Protein AF-A0A430S7Q7-F1 (afdb_monomer)

pLDDT: mean 93.88, std 9.41, range [39.94, 98.5]

Secondary structure (DSSP, 8-state):
--------HHHHT-TT--HHHHHHHHHGGGGTT-EEEEEEPPBHHHHHH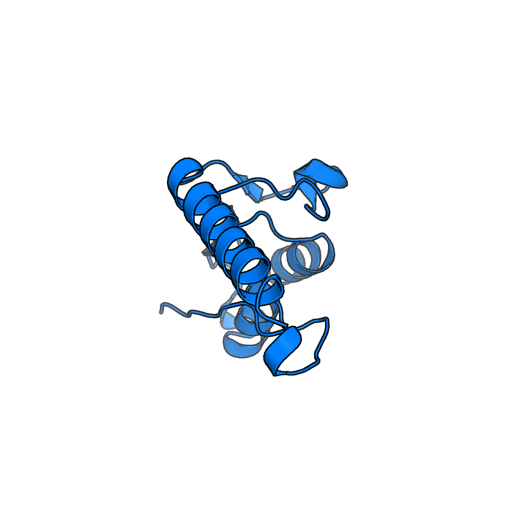HHHTT-EEEEEE--TTTBTTTTTS--TTEE--TTHHHHHHHHHHHHHHHHHHGGG-

Structure (mmCIF, N/CA/C/O backbone):
data_AF-A0A430S7Q7-F1
#
_entry.id   AF-A0A430S7Q7-F1
#
loop_
_atom_site.group_PDB
_atom_site.id
_atom_site.type_symbol
_atom_site.label_atom_id
_atom_site.label_alt_id
_atom_site.label_comp_id
_atom_site.label_asym_id
_atom_site.label_entity_id
_atom_site.label_seq_id
_atom_site.pdbx_PDB_ins_code
_atom_site.Cartn_x
_atom_site.Cartn_y
_atom_site.Cartn_z
_atom_site.occupancy
_atom_site.B_iso_or_equiv
_atom_site.auth_seq_id
_atom_site.auth_comp_id
_atom_site.auth_asym_id
_atom_site.auth_atom_id
_atom_site.pdbx_PDB_model_num
ATOM 1 N N . ARG A 1 1 ? -19.164 -4.491 -0.290 1.00 82.56 1 ARG A N 1
ATOM 2 C CA . ARG A 1 1 ? -18.507 -5.412 -1.255 1.00 82.56 1 ARG A CA 1
ATOM 3 C C . ARG A 1 1 ? -17.022 -5.464 -0.917 1.00 82.56 1 ARG A C 1
ATOM 5 O O . ARG A 1 1 ? -16.526 -4.477 -0.392 1.00 82.56 1 ARG A O 1
ATOM 12 N N . VAL A 1 2 ? -16.345 -6.583 -1.168 1.00 91.50 2 VAL A N 1
ATOM 13 C CA . VAL A 1 2 ? -14.904 -6.740 -0.910 1.00 91.50 2 VAL A CA 1
ATOM 14 C C . VAL A 1 2 ? -14.190 -6.904 -2.248 1.00 91.50 2 VAL A C 1
ATOM 16 O O . VAL A 1 2 ? -14.664 -7.669 -3.084 1.00 91.50 2 VAL A O 1
ATOM 19 N N . TYR A 1 3 ? -13.080 -6.193 -2.426 1.00 95.94 3 TYR A N 1
ATOM 20 C CA . TYR A 1 3 ? -12.217 -6.240 -3.610 1.00 95.94 3 TYR A CA 1
ATOM 21 C C . TYR A 1 3 ? -10.805 -6.650 -3.196 1.00 95.94 3 TYR A C 1
ATOM 23 O O . TYR A 1 3 ? -10.438 -6.500 -2.025 1.00 95.94 3 TYR A O 1
ATOM 31 N N . ARG A 1 4 ? -10.028 -7.215 -4.124 1.00 96.88 4 ARG A N 1
ATOM 32 C CA . ARG A 1 4 ? -8.685 -7.734 -3.842 1.00 96.88 4 ARG A CA 1
ATOM 33 C C . ARG A 1 4 ? -7.778 -7.512 -5.043 1.00 96.88 4 ARG A C 1
ATOM 35 O O . ARG A 1 4 ? -8.124 -7.898 -6.149 1.00 96.88 4 ARG A O 1
ATOM 42 N N . ALA A 1 5 ? -6.585 -6.997 -4.784 1.00 97.38 5 ALA A N 1
ATOM 43 C CA . ALA A 1 5 ? -5.524 -6.852 -5.770 1.00 97.38 5 ALA A CA 1
ATOM 44 C C . ALA A 1 5 ? -4.171 -7.195 -5.131 1.00 97.38 5 ALA A C 1
ATOM 46 O O . ALA A 1 5 ? -4.038 -7.234 -3.907 1.00 97.38 5 ALA A O 1
ATOM 47 N N . HIS A 1 6 ? -3.169 -7.462 -5.963 1.00 97.25 6 HIS A N 1
ATOM 48 C CA . HIS A 1 6 ? -1.786 -7.703 -5.555 1.00 97.25 6 HIS A CA 1
ATOM 49 C C . HIS A 1 6 ? -0.838 -7.007 -6.534 1.00 97.25 6 HIS A C 1
ATOM 51 O O . HIS A 1 6 ? -1.253 -6.629 -7.624 1.00 97.25 6 HIS A O 1
ATOM 57 N N . ASN A 1 7 ? 0.422 -6.822 -6.141 1.00 97.31 7 ASN A N 1
ATOM 58 C CA . ASN A 1 7 ? 1.428 -6.170 -6.976 1.00 97.31 7 ASN A CA 1
ATOM 59 C C . ASN A 1 7 ? 1.663 -6.946 -8.282 1.00 97.31 7 ASN A C 1
ATOM 61 O O . ASN A 1 7 ? 1.957 -8.140 -8.232 1.00 97.31 7 ASN A O 1
ATOM 65 N N . GLN A 1 8 ? 1.600 -6.256 -9.422 1.00 98.00 8 GLN A N 1
ATOM 66 C CA . GLN A 1 8 ? 1.803 -6.844 -10.751 1.00 98.00 8 GLN A CA 1
ATOM 67 C C . GLN A 1 8 ? 2.872 -6.124 -11.584 1.00 98.00 8 GLN A C 1
ATOM 69 O O . GLN A 1 8 ? 3.010 -6.441 -12.759 1.00 98.00 8 GLN A O 1
ATOM 74 N N . VAL A 1 9 ? 3.666 -5.225 -10.983 1.00 97.88 9 VAL A N 1
ATOM 75 C CA . VAL A 1 9 ? 4.691 -4.411 -11.674 1.00 97.88 9 VAL A CA 1
ATOM 76 C C . VAL A 1 9 ? 5.528 -5.213 -12.674 1.00 97.88 9 VAL A C 1
ATOM 78 O O . VAL A 1 9 ? 5.586 -4.858 -13.847 1.00 97.88 9 VAL A O 1
ATOM 81 N N . GLU A 1 10 ? 6.116 -6.330 -12.241 1.00 96.12 10 GLU A N 1
ATOM 82 C CA . GLU A 1 10 ? 6.959 -7.167 -13.108 1.00 96.12 10 GLU A CA 1
ATOM 83 C C . GLU A 1 10 ? 6.152 -7.915 -14.179 1.00 96.12 10 GLU A C 1
ATOM 85 O O . GLU A 1 10 ? 6.581 -8.038 -15.325 1.00 96.12 10 GLU A O 1
ATOM 90 N N . ALA A 1 11 ? 4.961 -8.402 -13.819 1.00 96.62 11 ALA A N 1
ATOM 91 C CA . ALA A 1 11 ? 4.118 -9.196 -14.710 1.00 96.62 11 ALA A CA 1
ATOM 92 C C . ALA A 1 11 ? 3.540 -8.354 -15.856 1.00 96.62 11 ALA A C 1
ATOM 94 O O . ALA A 1 11 ? 3.430 -8.835 -16.983 1.00 96.62 11 ALA A O 1
ATOM 95 N N . THR A 1 12 ? 3.185 -7.098 -15.579 1.00 97.19 12 THR A N 1
ATOM 96 C CA . THR A 1 12 ? 2.577 -6.184 -16.554 1.00 97.19 12 THR A CA 1
ATOM 97 C C . THR A 1 12 ? 3.571 -5.196 -17.153 1.00 97.19 12 THR A C 1
ATOM 99 O O . THR A 1 12 ? 3.213 -4.485 -18.089 1.00 97.19 12 THR A O 1
ATOM 102 N N . ARG A 1 13 ? 4.804 -5.131 -16.627 1.00 96.81 13 ARG A N 1
ATOM 103 C CA . ARG A 1 13 ? 5.813 -4.112 -16.969 1.00 96.81 13 ARG A CA 1
ATOM 104 C C . ARG A 1 13 ? 5.296 -2.677 -16.790 1.00 96.81 13 ARG A C 1
ATOM 106 O O . ARG A 1 13 ? 5.744 -1.761 -17.474 1.00 96.81 13 ARG A O 1
ATOM 113 N N . ASP A 1 14 ? 4.345 -2.488 -15.876 1.00 97.81 14 ASP A N 1
ATOM 114 C CA . ASP A 1 14 ? 3.782 -1.185 -15.521 1.00 97.81 14 ASP A CA 1
ATOM 115 C C . ASP A 1 14 ? 4.321 -0.783 -14.140 1.00 97.81 14 ASP A C 1
ATOM 117 O O . ASP A 1 14 ? 3.937 -1.403 -13.143 1.00 97.81 14 ASP A O 1
ATOM 121 N N . PRO A 1 15 ? 5.162 0.264 -14.033 1.00 97.31 15 PRO A N 1
ATOM 122 C CA . PRO A 1 15 ? 5.713 0.705 -12.750 1.00 97.31 15 PRO A CA 1
ATOM 123 C C . PRO A 1 15 ? 4.638 1.199 -11.771 1.00 97.31 15 PRO A C 1
ATOM 125 O O . PRO A 1 15 ? 4.910 1.355 -10.586 1.00 97.31 15 PRO A O 1
ATOM 128 N N . THR A 1 16 ? 3.414 1.447 -12.241 1.00 97.81 16 THR A N 1
ATOM 129 C CA . THR A 1 16 ? 2.287 1.890 -11.417 1.0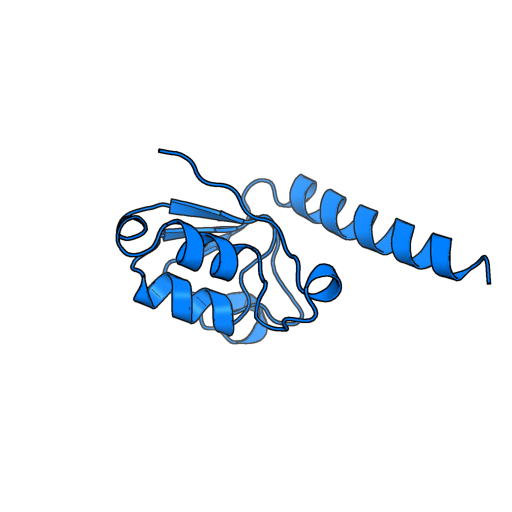0 97.81 16 THR A CA 1
ATOM 130 C C . THR A 1 16 ? 1.359 0.753 -10.983 1.00 97.81 16 THR A C 1
ATOM 132 O O . THR A 1 16 ? 0.429 1.004 -10.216 1.00 97.81 16 THR A O 1
ATOM 135 N N . ALA A 1 17 ? 1.594 -0.494 -11.416 1.00 98.19 17 ALA A N 1
ATOM 136 C CA . ALA A 1 17 ? 0.746 -1.659 -11.125 1.00 98.19 17 ALA A CA 1
ATOM 137 C C . ALA A 1 17 ? 0.932 -2.219 -9.697 1.00 98.19 17 ALA A C 1
ATOM 139 O O . ALA A 1 17 ? 1.056 -3.427 -9.472 1.00 98.19 17 ALA A O 1
ATOM 140 N N . HIS A 1 18 ? 0.944 -1.321 -8.716 1.00 98.50 18 HIS A N 1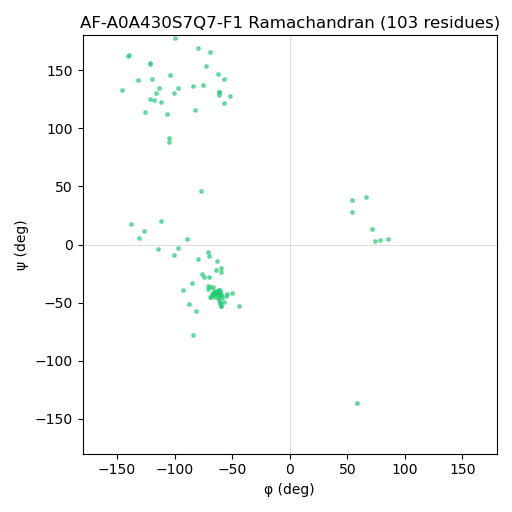
ATOM 141 C CA . HIS A 1 18 ? 0.904 -1.636 -7.294 1.00 98.50 18 HIS A CA 1
ATOM 142 C C . HIS A 1 18 ? -0.500 -2.112 -6.899 1.00 98.50 18 HIS A C 1
ATOM 144 O O . HIS A 1 18 ? -1.494 -1.718 -7.516 1.00 98.50 18 HIS A O 1
ATOM 150 N N . ALA A 1 19 ? -0.597 -2.927 -5.847 1.00 98.12 19 ALA A N 1
ATOM 151 C CA . ALA A 1 19 ? -1.869 -3.497 -5.399 1.00 98.12 19 ALA A CA 1
ATOM 152 C C . ALA A 1 19 ? -2.930 -2.412 -5.134 1.00 98.12 19 ALA A C 1
ATOM 154 O O . ALA A 1 19 ? -4.081 -2.543 -5.541 1.00 98.12 19 ALA A O 1
ATOM 155 N N . GLU A 1 20 ? -2.525 -1.313 -4.503 1.00 98.12 20 GLU A N 1
ATOM 156 C CA . GLU A 1 20 ? -3.383 -0.191 -4.133 1.00 98.12 20 GLU A CA 1
ATOM 157 C C . GLU A 1 20 ? -3.912 0.550 -5.365 1.00 98.12 20 GLU A C 1
ATOM 159 O O . GLU A 1 20 ? -5.101 0.854 -5.452 1.00 98.12 20 GLU A O 1
ATOM 164 N N . MET A 1 21 ? -3.043 0.788 -6.351 1.00 98.31 21 MET A N 1
ATOM 165 C CA . MET A 1 21 ? -3.408 1.461 -7.599 1.00 98.31 21 MET A CA 1
ATOM 166 C C . MET A 1 21 ? -4.354 0.607 -8.438 1.00 98.31 21 MET A C 1
ATOM 168 O O . MET A 1 21 ? -5.339 1.116 -8.973 1.00 98.31 21 MET A O 1
ATOM 172 N N . LEU A 1 22 ? -4.078 -0.694 -8.533 1.00 98.19 22 LEU A N 1
ATOM 173 C CA . LEU A 1 22 ? -4.943 -1.644 -9.226 1.00 98.19 22 LEU A CA 1
ATOM 174 C C . LEU A 1 22 ? -6.331 -1.695 -8.579 1.00 98.19 22 LEU A C 1
ATOM 176 O O . LEU A 1 22 ? -7.333 -1.651 -9.289 1.00 98.19 22 LEU A O 1
ATOM 180 N N . LEU A 1 23 ? -6.399 -1.686 -7.246 1.00 96.94 23 LEU A N 1
ATOM 181 C CA . LEU A 1 23 ? -7.670 -1.676 -6.525 1.00 96.94 23 LEU A CA 1
ATOM 182 C C . LEU A 1 23 ? -8.451 -0.374 -6.750 1.00 96.94 23 LEU A C 1
ATOM 184 O O . LEU A 1 23 ? -9.654 -0.417 -6.989 1.00 96.94 23 LEU A O 1
ATOM 188 N N . LEU A 1 24 ? -7.789 0.787 -6.742 1.00 96.94 24 LEU A N 1
ATOM 189 C CA . LEU A 1 24 ? -8.451 2.055 -7.073 1.00 96.94 24 LEU A CA 1
ATOM 190 C C . LEU A 1 24 ? -8.997 2.066 -8.508 1.00 96.94 24 LEU A C 1
ATOM 192 O O . LEU A 1 24 ? -10.103 2.560 -8.731 1.00 96.94 24 LEU A O 1
ATOM 196 N N . ARG A 1 25 ? -8.258 1.497 -9.470 1.00 96.56 25 ARG A N 1
ATOM 197 C CA . ARG A 1 25 ? -8.704 1.359 -10.868 1.00 96.56 25 ARG A CA 1
ATOM 198 C C . ARG A 1 25 ? -9.918 0.437 -10.993 1.00 96.56 25 ARG A C 1
ATOM 200 O O . ARG A 1 25 ? -10.836 0.756 -11.740 1.00 96.56 25 ARG A O 1
ATOM 207 N N . GLU A 1 26 ? -9.937 -0.671 -10.253 1.00 95.88 26 GLU A N 1
ATOM 208 C CA . GLU A 1 26 ? -11.044 -1.634 -10.257 1.00 95.88 26 GLU A CA 1
ATOM 209 C C . GLU A 1 26 ? -12.315 -1.062 -9.609 1.00 95.88 26 GLU A C 1
ATOM 211 O O . GLU A 1 26 ? -13.415 -1.203 -10.142 1.00 95.88 26 GLU A O 1
ATOM 216 N N . VAL A 1 27 ? -12.180 -0.403 -8.455 1.00 95.81 27 VAL A N 1
ATOM 217 C CA . VAL A 1 27 ? -13.326 0.062 -7.658 1.00 95.81 27 VAL A CA 1
ATOM 218 C C . VAL A 1 27 ? -13.854 1.422 -8.135 1.00 95.81 27 VAL A C 1
ATOM 220 O O . VAL A 1 27 ? -15.056 1.701 -8.042 1.00 95.81 27 VAL A O 1
ATOM 223 N N . GLY A 1 28 ? -12.973 2.292 -8.634 1.00 93.75 28 GLY A N 1
ATOM 224 C CA . GLY A 1 28 ? -13.310 3.642 -9.078 1.00 93.75 28 GLY A CA 1
ATOM 225 C C . GLY A 1 28 ? -13.943 4.491 -7.969 1.00 93.75 28 GLY A C 1
ATOM 226 O O . GLY A 1 28 ? -13.516 4.473 -6.814 1.00 93.75 28 GLY A O 1
ATOM 227 N N . ARG A 1 29 ? -15.014 5.230 -8.301 1.00 91.38 29 ARG A N 1
ATOM 228 C CA . ARG A 1 29 ? -15.716 6.124 -7.351 1.00 91.38 29 ARG A CA 1
ATOM 229 C C . ARG A 1 29 ? -16.293 5.407 -6.125 1.00 91.38 29 ARG A C 1
ATOM 231 O O . ARG A 1 29 ? -16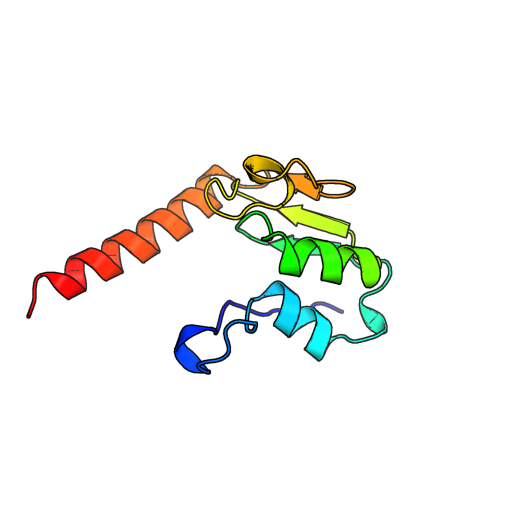.526 6.056 -5.111 1.00 91.38 29 ARG A O 1
ATOM 238 N N . GLY A 1 30 ? -16.502 4.091 -6.197 1.00 92.50 30 GLY A N 1
ATOM 239 C CA . GLY A 1 30 ? -16.998 3.295 -5.073 1.00 92.50 30 GLY A CA 1
ATOM 240 C C . GLY A 1 30 ? -15.990 3.108 -3.934 1.00 92.50 30 GLY A C 1
ATOM 241 O O . GLY A 1 30 ? -16.351 2.533 -2.913 1.00 92.50 30 GLY A O 1
ATOM 242 N N . ALA A 1 31 ? -14.739 3.555 -4.100 1.00 93.06 31 ALA A N 1
ATOM 243 C CA . ALA A 1 31 ? -13.695 3.404 -3.090 1.00 93.06 31 ALA A CA 1
ATOM 244 C C . ALA A 1 31 ? -13.849 4.398 -1.928 1.00 93.06 31 ALA A C 1
ATOM 246 O O . ALA A 1 31 ? -13.401 4.118 -0.817 1.00 93.06 31 ALA A O 1
ATOM 247 N N . ARG A 1 32 ? -14.494 5.546 -2.168 1.00 95.25 32 ARG A N 1
ATOM 248 C CA . ARG A 1 32 ? -14.606 6.629 -1.187 1.00 95.25 32 ARG A CA 1
ATOM 249 C C . ARG A 1 32 ? -15.344 6.181 0.071 1.00 95.25 32 ARG A C 1
ATOM 251 O O . ARG A 1 32 ? -16.424 5.602 -0.015 1.00 95.25 32 ARG A O 1
ATOM 258 N N . GLY A 1 33 ? -14.769 6.476 1.238 1.00 93.12 33 GLY A N 1
ATOM 259 C CA . GLY A 1 33 ? -15.289 6.022 2.533 1.00 93.12 33 GLY A CA 1
ATOM 260 C C . GLY A 1 33 ? -15.039 4.535 2.811 1.00 93.12 33 GLY A C 1
ATOM 261 O O . GLY A 1 33 ? -15.487 4.014 3.830 1.00 93.12 33 GLY A O 1
ATOM 262 N N . GLY A 1 34 ? -14.335 3.840 1.914 1.00 94.75 34 GLY A N 1
ATOM 263 C CA . GLY A 1 34 ? -13.879 2.475 2.112 1.00 94.75 34 GLY A CA 1
ATOM 264 C C . GLY A 1 34 ? -12.626 2.395 2.983 1.00 94.75 34 GLY A C 1
ATOM 265 O O . GLY A 1 34 ? -11.950 3.390 3.256 1.00 94.75 34 GLY A O 1
ATOM 266 N N . ARG A 1 35 ? -12.295 1.165 3.383 1.00 95.88 35 ARG A N 1
ATOM 267 C CA . ARG A 1 35 ? -11.075 0.842 4.122 1.00 95.88 35 ARG A CA 1
ATOM 268 C C . ARG A 1 35 ? -10.240 -0.170 3.350 1.00 95.88 35 ARG A C 1
ATOM 270 O O . ARG A 1 35 ? -10.729 -1.249 3.013 1.00 95.88 35 ARG A O 1
ATOM 277 N N . LEU A 1 36 ? -8.983 0.178 3.109 1.00 96.94 36 LEU A N 1
ATOM 278 C CA . LEU A 1 36 ? -7.982 -0.687 2.506 1.00 96.94 36 LEU A CA 1
ATOM 279 C C . LEU A 1 36 ? -7.126 -1.330 3.598 1.00 96.94 36 LEU A C 1
ATOM 281 O O . LEU A 1 36 ? -6.650 -0.654 4.507 1.00 96.94 36 LEU A O 1
ATOM 285 N N . TYR A 1 37 ? -6.899 -2.631 3.453 1.00 97.75 37 TYR A N 1
ATOM 286 C CA . TYR A 1 37 ? -5.928 -3.387 4.231 1.00 97.75 37 TYR A CA 1
ATOM 287 C C . TYR A 1 37 ? -4.796 -3.816 3.304 1.00 97.75 37 TYR A C 1
ATOM 289 O O . TYR A 1 37 ? -5.046 -4.480 2.297 1.00 97.75 37 TYR A O 1
ATOM 297 N N . VAL A 1 38 ? -3.566 -3.436 3.635 1.00 97.94 38 VAL A N 1
ATOM 298 C CA . VAL A 1 38 ? -2.376 -3.721 2.826 1.00 97.94 38 VAL A CA 1
ATOM 299 C C . VAL A 1 38 ? -1.264 -4.290 3.707 1.00 97.94 38 VAL A C 1
ATOM 301 O O . VAL A 1 38 ? -1.103 -3.910 4.859 1.00 97.94 38 VAL A O 1
ATOM 304 N N . THR A 1 39 ? -0.499 -5.260 3.212 1.00 97.44 39 THR A N 1
ATOM 305 C CA . THR A 1 39 ? 0.510 -5.947 4.041 1.00 97.44 39 THR A CA 1
ATOM 306 C C . THR A 1 39 ? 1.753 -5.098 4.300 1.00 97.44 39 THR A C 1
ATOM 308 O O . THR A 1 39 ? 2.412 -5.272 5.319 1.00 97.44 39 THR A O 1
ATOM 311 N N . LEU A 1 40 ? 2.077 -4.190 3.381 1.00 98.12 40 LEU A N 1
ATOM 312 C CA . LEU A 1 40 ? 3.220 -3.283 3.434 1.00 98.12 40 LEU A CA 1
ATOM 313 C C . LEU A 1 40 ? 2.704 -1.844 3.413 1.00 98.12 40 LEU A C 1
ATOM 315 O O . LEU A 1 40 ? 1.742 -1.554 2.708 1.00 98.12 40 LEU A O 1
ATOM 319 N N . GLU A 1 41 ? 3.340 -0.955 4.164 1.00 98.44 41 GLU A N 1
ATOM 320 C CA . GLU A 1 41 ? 3.050 0.475 4.127 1.00 98.44 41 GLU A CA 1
ATOM 321 C C . GLU A 1 41 ? 3.088 1.012 2.677 1.00 98.44 41 GLU A C 1
ATOM 323 O O . GLU A 1 41 ? 4.085 0.795 1.965 1.00 98.44 41 GLU A O 1
ATOM 328 N N . PRO A 1 42 ? 2.027 1.718 2.229 1.00 98.19 42 PRO A N 1
ATOM 329 C CA . PRO A 1 42 ? 1.968 2.261 0.881 1.00 98.19 42 PRO A CA 1
ATOM 330 C C . PRO A 1 42 ? 3.149 3.176 0.583 1.00 98.19 42 PRO A C 1
ATOM 332 O O . PRO A 1 42 ? 3.569 3.984 1.417 1.00 98.19 42 PRO A O 1
ATOM 335 N N . CYS A 1 43 ? 3.641 3.112 -0.652 1.00 97.94 43 CYS A N 1
ATOM 336 C CA . CYS A 1 43 ? 4.611 4.097 -1.106 1.00 97.94 43 CYS A CA 1
ATOM 337 C C . CYS A 1 43 ? 3.965 5.481 -1.260 1.00 97.94 43 CYS A C 1
ATOM 339 O O . CYS A 1 43 ? 2.740 5.605 -1.350 1.00 97.94 43 CYS A O 1
ATOM 341 N N . ARG A 1 44 ? 4.788 6.527 -1.380 1.00 96.94 44 ARG A N 1
ATOM 342 C CA . ARG A 1 44 ? 4.312 7.910 -1.566 1.00 96.94 44 ARG A CA 1
ATOM 343 C C . ARG A 1 44 ? 3.281 8.067 -2.697 1.00 96.94 44 ARG A C 1
ATOM 345 O O . ARG A 1 44 ? 2.281 8.756 -2.517 1.00 96.94 44 ARG A O 1
ATOM 352 N N . MET A 1 45 ? 3.482 7.400 -3.839 1.00 97.69 45 MET A N 1
ATOM 353 C CA . MET A 1 45 ? 2.523 7.410 -4.959 1.00 97.69 45 MET A CA 1
ATOM 354 C C . MET A 1 45 ? 1.154 6.856 -4.536 1.00 97.69 45 MET A C 1
ATOM 356 O O . MET A 1 45 ? 0.130 7.509 -4.736 1.00 97.69 45 MET A O 1
ATOM 360 N N . CYS A 1 46 ? 1.141 5.660 -3.942 1.00 98.06 46 CYS A N 1
ATOM 361 C CA . CYS A 1 46 ? -0.091 4.980 -3.547 1.00 98.06 46 CYS A CA 1
ATOM 362 C C . CYS A 1 46 ? -0.806 5.738 -2.428 1.00 98.06 46 CYS A C 1
ATOM 364 O O . CYS A 1 46 ? -2.020 5.915 -2.488 1.00 98.06 46 CYS A O 1
ATOM 366 N N . HIS A 1 47 ? -0.059 6.243 -1.442 1.00 97.94 47 HIS A N 1
ATOM 367 C CA . HIS A 1 47 ? -0.611 7.039 -0.350 1.00 97.94 47 HIS A CA 1
ATOM 368 C C . HIS A 1 47 ? -1.363 8.271 -0.869 1.00 97.94 47 HIS A C 1
ATOM 370 O O . HIS A 1 47 ? -2.520 8.479 -0.502 1.00 97.94 47 HIS A O 1
ATOM 376 N N . HIS A 1 48 ? -0.759 9.054 -1.771 1.00 97.25 48 HIS A N 1
ATOM 377 C CA . HIS A 1 48 ? -1.437 10.222 -2.333 1.00 97.25 48 HIS A CA 1
ATOM 378 C C . HIS A 1 48 ? -2.700 9.849 -3.119 1.00 97.25 48 HIS A C 1
ATOM 380 O O . HIS A 1 48 ? -3.721 10.516 -2.952 1.00 97.25 48 HIS A O 1
ATOM 386 N N . ALA A 1 49 ? -2.666 8.776 -3.915 1.00 97.56 49 ALA A N 1
ATOM 387 C CA . ALA A 1 49 ? -3.833 8.314 -4.668 1.00 97.56 49 ALA A CA 1
ATOM 388 C C . ALA A 1 49 ? -4.978 7.840 -3.753 1.00 97.56 49 ALA A C 1
ATOM 390 O O . ALA A 1 49 ? -6.138 8.176 -3.982 1.00 97.56 49 ALA A O 1
ATOM 391 N N . LEU A 1 50 ? -4.660 7.099 -2.688 1.00 97.31 50 LEU A N 1
ATOM 392 C CA . LEU A 1 50 ? -5.639 6.627 -1.701 1.00 97.31 50 LEU A CA 1
ATOM 393 C C . LEU A 1 50 ? -6.263 7.783 -0.919 1.00 97.31 50 LEU A C 1
ATOM 395 O O . LEU A 1 50 ? -7.473 7.787 -0.683 1.00 97.31 50 LEU A O 1
ATOM 399 N N . ARG A 1 51 ? -5.449 8.779 -0.560 1.00 96.44 51 ARG A N 1
ATOM 400 C CA . ARG A 1 51 ? -5.909 9.995 0.109 1.00 96.44 51 ARG A CA 1
ATOM 401 C C . ARG A 1 51 ? -6.876 10.780 -0.776 1.00 96.44 51 ARG A C 1
ATOM 403 O O . ARG A 1 51 ? -7.941 11.160 -0.303 1.00 96.44 51 ARG A O 1
ATOM 410 N N . GLU A 1 52 ? -6.544 10.958 -2.055 1.00 96.19 52 GLU A N 1
ATOM 411 C CA . GLU A 1 52 ? -7.425 11.614 -3.033 1.00 96.19 52 GLU A CA 1
ATOM 412 C C . GLU A 1 52 ? -8.742 10.843 -3.216 1.00 96.19 52 GLU A C 1
ATOM 414 O O . GLU A 1 52 ? -9.825 11.423 -3.257 1.00 96.19 52 GLU A O 1
ATOM 419 N N . ALA A 1 53 ? -8.670 9.510 -3.230 1.00 95.88 53 ALA A N 1
ATOM 420 C CA . ALA A 1 53 ? -9.846 8.648 -3.287 1.00 95.88 53 ALA A CA 1
ATOM 421 C C . ALA A 1 53 ? -10.677 8.645 -1.986 1.00 95.88 53 ALA A C 1
ATOM 423 O O . ALA A 1 53 ? -11.791 8.117 -1.978 1.00 95.88 53 ALA A O 1
ATOM 424 N N . GLY A 1 54 ? -10.175 9.227 -0.891 1.00 95.88 54 GLY A N 1
ATOM 425 C CA . GLY A 1 54 ? -10.839 9.237 0.412 1.00 95.88 54 GLY A CA 1
ATOM 426 C C . GLY A 1 54 ? -10.954 7.844 1.032 1.00 95.88 54 GLY A C 1
ATOM 427 O O . GLY A 1 54 ? -12.015 7.493 1.551 1.00 95.88 54 GLY A O 1
ATOM 428 N N . VAL A 1 55 ? -9.892 7.041 0.918 1.00 96.00 55 VAL A N 1
ATOM 429 C CA . VAL A 1 55 ? -9.807 5.676 1.454 1.0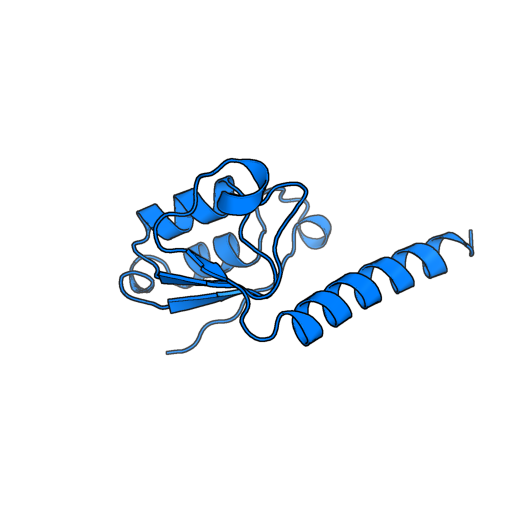0 96.00 55 VAL A CA 1
ATOM 430 C C . VAL A 1 55 ? -9.015 5.680 2.758 1.00 96.00 55 VAL A C 1
ATOM 432 O O . VAL A 1 55 ? -7.896 6.185 2.814 1.00 96.00 55 VAL A O 1
ATOM 435 N N . GLU A 1 56 ?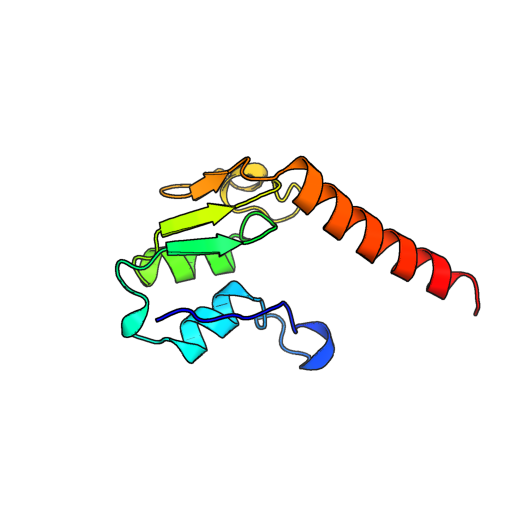 -9.564 5.064 3.803 1.00 95.88 56 GLU A N 1
ATOM 436 C CA . GLU A 1 56 ? -8.817 4.807 5.036 1.00 95.88 56 GLU A CA 1
ATOM 437 C C . GLU A 1 56 ? -7.839 3.650 4.844 1.00 95.88 56 GLU A C 1
ATOM 439 O O . GLU A 1 56 ? -8.218 2.603 4.316 1.00 95.88 56 GLU A O 1
ATOM 444 N N . VAL A 1 57 ? -6.610 3.780 5.343 1.00 97.94 57 VAL A N 1
ATOM 445 C CA . VAL A 1 57 ? -5.580 2.758 5.134 1.00 97.94 57 VAL A CA 1
ATOM 446 C C . VAL A 1 57 ? -5.151 2.131 6.449 1.00 97.94 57 VAL A C 1
ATOM 448 O O . VAL A 1 57 ? -4.794 2.816 7.408 1.00 97.94 57 VAL A O 1
ATOM 451 N N . VAL A 1 58 ? -5.147 0.803 6.463 1.00 98.12 58 VAL A N 1
ATOM 452 C CA . VAL A 1 58 ? -4.543 -0.017 7.507 1.00 98.12 58 VAL A CA 1
ATOM 453 C C . VAL A 1 58 ? -3.426 -0.840 6.874 1.00 98.12 58 VAL A C 1
ATOM 455 O O . VAL A 1 58 ? -3.676 -1.555 5.902 1.00 98.12 58 VAL A O 1
ATOM 458 N N . TYR A 1 59 ? -2.209 -0.739 7.405 1.00 98.38 59 TYR A N 1
ATOM 459 C CA . TYR A 1 59 ? -1.055 -1.477 6.906 1.00 98.38 59 TYR A CA 1
ATOM 460 C C . TYR A 1 59 ? -0.406 -2.366 7.970 1.00 98.38 59 TYR A C 1
ATOM 462 O O . TYR A 1 59 ? -0.543 -2.132 9.172 1.00 98.38 59 TYR A O 1
ATOM 470 N N . GLY A 1 60 ? 0.278 -3.413 7.507 1.00 98.00 60 GLY A N 1
ATOM 471 C CA . GLY A 1 60 ? 0.965 -4.366 8.372 1.00 98.00 60 GLY A CA 1
ATOM 472 C C . GLY A 1 60 ? 2.350 -3.900 8.793 1.00 98.00 60 GLY A C 1
ATOM 473 O O . GLY A 1 60 ? 2.530 -3.445 9.917 1.00 98.00 60 GLY A O 1
ATOM 474 N N . VAL A 1 61 ? 3.323 -4.028 7.890 1.00 97.75 61 VAL A N 1
ATOM 475 C CA . VAL A 1 61 ? 4.728 -3.682 8.152 1.00 97.75 61 VAL A CA 1
ATOM 476 C C . VAL A 1 61 ? 5.113 -2.356 7.507 1.00 97.75 61 VAL A C 1
ATOM 478 O O . VAL A 1 61 ? 4.643 -2.033 6.416 1.00 97.75 61 VAL A O 1
ATOM 481 N N . GLU A 1 62 ? 5.989 -1.607 8.168 1.00 97.69 62 GLU A N 1
ATOM 482 C CA . GLU A 1 62 ? 6.577 -0.382 7.627 1.00 97.69 62 GLU A CA 1
ATOM 483 C C . GLU A 1 62 ? 7.400 -0.643 6.359 1.00 97.69 62 GLU A C 1
ATOM 485 O O . GLU A 1 62 ? 8.061 -1.677 6.196 1.00 97.69 62 GLU A O 1
ATOM 490 N N . ASN A 1 63 ? 7.396 0.332 5.457 1.00 97.06 63 ASN A N 1
ATOM 491 C CA . ASN A 1 63 ? 8.178 0.326 4.235 1.00 97.06 63 ASN A CA 1
ATOM 492 C C . ASN A 1 63 ? 9.364 1.279 4.387 1.00 97.06 63 ASN A C 1
ATOM 494 O O . ASN A 1 63 ? 9.329 2.441 3.991 1.00 97.06 63 ASN A O 1
ATOM 498 N N . LEU A 1 64 ? 10.468 0.746 4.906 1.00 95.38 64 LEU A N 1
ATOM 499 C CA . LEU A 1 64 ? 11.684 1.522 5.180 1.00 95.38 64 LEU A CA 1
ATOM 500 C C . LEU A 1 64 ? 12.302 2.187 3.938 1.00 95.38 64 LEU A C 1
ATOM 502 O O . LEU A 1 64 ? 13.066 3.142 4.066 1.00 95.38 64 LEU A O 1
ATOM 506 N N . LYS A 1 65 ? 12.028 1.654 2.739 1.00 93.56 65 LYS A N 1
ATOM 507 C CA . LYS A 1 65 ? 12.629 2.145 1.493 1.00 93.56 65 LYS A CA 1
ATOM 508 C C . LYS A 1 65 ? 11.816 3.276 0.881 1.00 93.56 65 LYS A C 1
ATOM 510 O O . LYS A 1 65 ? 12.3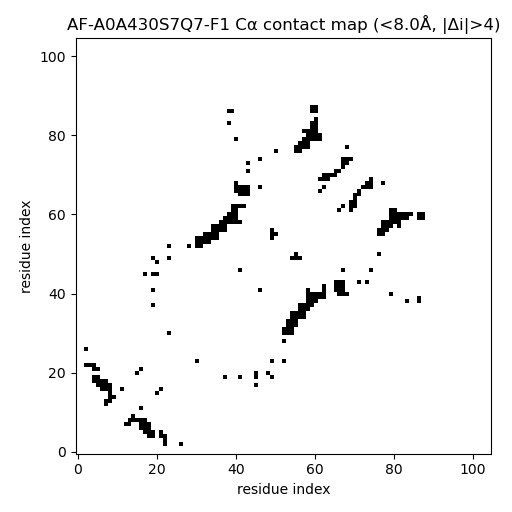74 4.322 0.581 1.00 93.56 65 LYS A O 1
ATOM 515 N N . GLU A 1 66 ? 10.514 3.058 0.718 1.00 95.62 66 GLU A N 1
ATOM 516 C CA . GLU A 1 66 ? 9.645 3.925 -0.090 1.00 95.62 66 GLU A CA 1
ATOM 517 C C . GLU A 1 66 ? 8.353 4.343 0.631 1.00 95.62 66 GLU A C 1
ATOM 519 O O . GLU A 1 66 ? 7.478 4.956 0.013 1.00 95.62 66 GLU A O 1
ATOM 524 N N . GLY A 1 67 ? 8.207 3.998 1.913 1.00 96.94 67 GLY A N 1
ATOM 525 C CA . GLY A 1 67 ? 7.006 4.234 2.712 1.00 96.94 67 GLY A CA 1
ATOM 526 C C . GLY A 1 67 ? 6.671 5.709 2.854 1.00 96.94 67 GLY A C 1
ATOM 527 O O . GLY A 1 67 ? 7.538 6.527 3.164 1.00 96.94 67 GLY A O 1
ATOM 528 N N . ALA A 1 68 ? 5.410 6.058 2.607 1.00 97.62 68 ALA A N 1
ATOM 529 C CA . ALA A 1 68 ? 4.965 7.443 2.665 1.00 97.62 68 ALA A CA 1
ATOM 530 C C . ALA A 1 68 ? 5.208 8.069 4.052 1.00 97.62 68 ALA A C 1
ATOM 532 O O . ALA A 1 68 ? 5.782 9.154 4.134 1.00 97.62 68 ALA A O 1
ATOM 533 N N . LEU A 1 69 ? 4.870 7.365 5.134 1.00 97.06 69 LEU A N 1
ATOM 534 C CA . LEU A 1 69 ? 5.098 7.805 6.506 1.00 97.06 69 LEU A CA 1
ATOM 535 C C . LEU A 1 69 ? 6.538 7.532 6.936 1.00 97.06 69 LEU A C 1
ATOM 537 O O . LEU A 1 69 ? 7.244 8.470 7.300 1.00 97.06 69 LEU A O 1
ATOM 541 N N . THR A 1 70 ? 6.994 6.280 6.874 1.00 96.94 70 THR A N 1
ATOM 542 C CA . THR A 1 70 ? 8.270 5.893 7.492 1.00 96.94 70 THR A CA 1
ATOM 543 C C . THR A 1 70 ? 9.470 6.537 6.805 1.00 96.94 70 THR A C 1
ATOM 545 O O . THR A 1 70 ? 10.426 6.930 7.475 1.00 96.94 70 THR A O 1
ATOM 548 N N . ARG A 1 71 ? 9.441 6.696 5.474 1.00 96.88 71 ARG A N 1
ATOM 549 C CA . ARG A 1 71 ? 10.546 7.328 4.740 1.00 96.88 71 ARG A CA 1
ATOM 550 C C . ARG A 1 71 ? 10.360 8.830 4.552 1.00 96.88 71 ARG A C 1
ATOM 552 O O . ARG A 1 71 ? 11.353 9.557 4.613 1.00 96.88 71 ARG A O 1
ATOM 559 N N . PHE A 1 72 ? 9.135 9.283 4.280 1.00 96.44 72 PHE A N 1
ATOM 560 C CA . PHE A 1 72 ? 8.874 10.659 3.834 1.00 96.44 72 PHE A CA 1
ATOM 561 C C . PHE A 1 72 ? 8.063 11.514 4.818 1.00 96.44 72 PHE A C 1
ATOM 563 O O . PHE A 1 72 ? 7.884 12.701 4.558 1.00 96.44 72 PHE A O 1
ATOM 570 N N . GLY A 1 73 ? 7.592 10.961 5.939 1.00 95.56 73 GLY A N 1
ATOM 571 C CA . GLY A 1 73 ? 6.812 11.695 6.941 1.00 95.56 73 GLY A CA 1
ATOM 572 C C . GLY A 1 73 ? 5.389 12.066 6.504 1.00 95.56 73 GLY A C 1
ATOM 573 O O . GLY A 1 73 ? 4.754 12.890 7.151 1.00 95.56 73 GLY A O 1
ATOM 574 N N . GLN A 1 74 ? 4.884 11.479 5.417 1.00 93.06 74 GLN A N 1
ATOM 575 C CA . GLN A 1 74 ? 3.556 11.718 4.845 1.00 93.06 74 GLN A CA 1
ATOM 576 C C . GLN A 1 74 ? 2.642 10.530 5.168 1.00 93.06 74 GLN A C 1
ATOM 578 O O . GLN A 1 74 ? 2.636 9.526 4.458 1.00 93.06 74 GLN A O 1
ATOM 583 N N . GLY A 1 75 ? 1.914 10.608 6.280 1.00 87.69 75 GLY A N 1
ATOM 584 C CA . GLY A 1 75 ? 1.163 9.467 6.815 1.00 87.69 75 GLY A CA 1
ATOM 585 C C .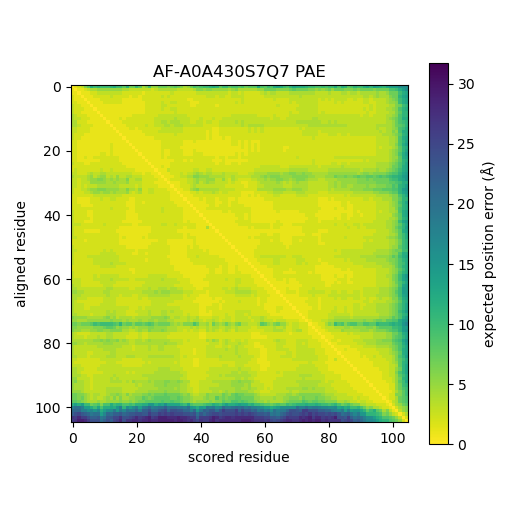 GLY A 1 75 ? -0.229 9.787 7.326 1.00 87.69 75 GLY A C 1
ATOM 586 O O . GLY A 1 75 ? -0.788 8.996 8.086 1.00 87.69 75 GLY A O 1
ATOM 587 N N . GLU A 1 76 ? -0.799 10.928 6.949 1.00 91.31 76 GLU A N 1
ATOM 588 C CA . GLU A 1 76 ? -2.126 11.327 7.400 1.00 91.31 76 GLU A CA 1
ATOM 589 C C . GLU A 1 76 ? -3.162 10.256 7.031 1.00 91.31 76 GLU A C 1
ATOM 591 O O . GLU A 1 76 ? -3.340 9.894 5.867 1.00 91.31 76 GLU A O 1
ATOM 596 N N . GLY A 1 77 ? -3.852 9.720 8.040 1.00 89.50 77 GLY A N 1
ATOM 597 C CA . GLY A 1 77 ? -4.859 8.674 7.846 1.00 89.50 77 GLY A CA 1
ATOM 598 C C . GLY A 1 77 ? -4.306 7.257 7.637 1.00 89.50 77 GLY A C 1
ATOM 599 O O . GLY A 1 77 ? -5.106 6.340 7.431 1.00 89.50 77 GLY A O 1
ATOM 600 N N . LEU A 1 78 ? -2.986 7.046 7.726 1.00 96.38 78 LEU A N 1
ATOM 601 C CA . LEU A 1 78 ? -2.386 5.710 7.758 1.00 96.38 78 LEU A CA 1
ATOM 602 C C . LEU A 1 78 ? -2.402 5.137 9.184 1.00 96.38 78 LEU A C 1
ATOM 604 O O . LEU A 1 78 ? -2.055 5.817 10.148 1.00 96.38 78 LEU A O 1
ATOM 608 N N . ARG A 1 79 ? -2.765 3.858 9.321 1.00 97.31 79 ARG A N 1
ATOM 609 C CA . ARG A 1 79 ? -2.694 3.109 10.588 1.00 97.31 79 ARG A CA 1
ATOM 610 C C . ARG A 1 79 ? -1.880 1.830 10.401 1.00 97.31 79 ARG A C 1
ATOM 612 O O . ARG A 1 79 ? -2.301 0.961 9.646 1.00 97.31 79 ARG A O 1
ATOM 619 N N . GLY A 1 80 ? -0.726 1.739 11.059 1.00 96.69 80 GLY A N 1
ATOM 620 C CA . GLY A 1 80 ? 0.231 0.634 10.920 1.00 96.69 80 GLY A CA 1
ATOM 621 C C . GLY A 1 80 ? 0.171 -0.417 12.026 1.00 96.69 80 GLY A C 1
ATOM 622 O O . GLY A 1 80 ? -0.582 -0.272 12.989 1.00 96.69 80 GLY A O 1
ATOM 623 N N . GLY A 1 81 ? 1.003 -1.454 11.897 1.00 95.25 81 GLY A N 1
ATOM 624 C CA . GLY A 1 81 ? 1.275 -2.442 12.948 1.00 95.25 81 GLY A CA 1
ATOM 625 C C . GLY A 1 81 ? 0.283 -3.609 13.025 1.00 95.25 81 GLY A C 1
ATOM 626 O O . GLY A 1 81 ? 0.369 -4.445 13.924 1.00 95.25 81 GLY A O 1
ATOM 627 N N . VAL A 1 82 ? -0.678 -3.706 12.100 1.00 97.44 82 VAL A N 1
ATOM 628 C CA . VAL A 1 82 ? -1.695 -4.771 12.138 1.00 97.44 82 VAL A CA 1
ATOM 629 C C . VAL A 1 82 ? -1.149 -6.054 11.519 1.00 97.44 82 VAL A C 1
ATOM 631 O O . VAL A 1 82 ? -0.895 -6.103 10.320 1.00 97.44 82 VAL A O 1
ATOM 634 N N . LEU A 1 83 ? -1.021 -7.119 12.319 1.00 96.81 83 LEU A N 1
ATOM 635 C CA . LEU A 1 83 ? -0.398 -8.384 11.889 1.00 96.81 83 LEU A CA 1
ATOM 636 C C . LEU A 1 83 ? 1.012 -8.167 11.311 1.00 96.81 83 LEU A C 1
ATOM 638 O O . LEU A 1 83 ? 1.399 -8.770 10.305 1.00 96.81 83 LEU A O 1
ATOM 642 N N . GLU A 1 84 ? 1.774 -7.254 11.920 1.00 96.75 84 GLU A N 1
ATOM 643 C CA . GLU A 1 84 ? 3.108 -6.874 11.456 1.00 96.75 84 GLU A CA 1
ATOM 644 C C . GLU A 1 84 ? 4.036 -8.091 11.334 1.00 96.75 84 GLU A C 1
ATOM 646 O O . GLU A 1 84 ? 4.718 -8.253 10.321 1.00 96.75 84 GLU A O 1
ATOM 651 N N . GLY A 1 85 ? 4.022 -8.989 12.326 1.00 97.38 85 GLY A N 1
ATOM 652 C CA . GLY A 1 85 ? 4.863 -10.185 12.339 1.00 97.38 85 GLY A CA 1
ATOM 653 C C . GLY A 1 85 ? 4.579 -11.122 11.164 1.00 97.38 85 GLY A C 1
ATOM 654 O O . GLY A 1 85 ? 5.506 -11.619 10.520 1.00 97.38 85 GLY A O 1
ATOM 655 N N . GLU A 1 86 ? 3.308 -11.350 10.849 1.00 97.62 86 GLU A N 1
ATOM 656 C CA . GLU A 1 86 ? 2.855 -12.165 9.723 1.00 97.62 86 GLU A CA 1
ATOM 657 C C . GLU A 1 86 ? 3.188 -11.500 8.384 1.00 97.62 86 GLU A C 1
ATOM 659 O O . GLU A 1 86 ? 3.733 -12.150 7.487 1.00 97.62 86 GLU A O 1
ATOM 664 N N . CYS A 1 87 ? 2.928 -10.196 8.260 1.00 97.25 87 CYS A N 1
ATOM 665 C CA . CYS A 1 87 ? 3.234 -9.425 7.056 1.00 97.25 87 CYS A CA 1
ATOM 666 C C . CYS A 1 87 ? 4.745 -9.395 6.776 1.00 97.25 87 CYS A C 1
ATOM 668 O O . CYS A 1 87 ? 5.184 -9.628 5.646 1.00 97.25 87 CYS A O 1
ATOM 670 N N . ALA A 1 88 ? 5.559 -9.201 7.815 1.00 96.06 88 ALA A N 1
ATOM 671 C CA . ALA A 1 88 ? 7.012 -9.238 7.720 1.00 96.06 88 ALA A CA 1
ATOM 672 C C . ALA A 1 88 ? 7.524 -10.632 7.325 1.00 96.06 88 ALA A C 1
ATOM 674 O O . ALA A 1 88 ? 8.423 -10.739 6.486 1.00 96.06 88 ALA A O 1
ATOM 675 N N . LYS A 1 89 ? 6.956 -11.710 7.889 1.00 97.12 89 LYS A N 1
ATOM 676 C CA . LYS A 1 89 ? 7.288 -13.093 7.499 1.00 97.12 89 LYS A CA 1
ATOM 677 C C . LYS A 1 89 ? 6.991 -13.340 6.019 1.00 97.12 89 LYS A C 1
ATOM 679 O O . LYS A 1 89 ? 7.832 -13.920 5.332 1.00 97.12 89 LYS A O 1
ATOM 684 N N . LEU A 1 90 ? 5.851 -12.862 5.517 1.00 95.00 90 LEU A N 1
ATOM 685 C CA . LEU A 1 90 ? 5.470 -12.992 4.108 1.00 95.00 90 LEU A CA 1
ATOM 686 C C . LEU A 1 90 ? 6.483 -12.307 3.178 1.00 95.00 90 LEU A C 1
ATOM 688 O O . LEU A 1 90 ? 6.985 -12.947 2.251 1.00 95.00 90 LEU A O 1
ATOM 692 N N . LEU A 1 91 ? 6.842 -11.047 3.455 1.00 92.81 91 LEU A N 1
ATOM 693 C CA . LEU A 1 91 ? 7.838 -10.310 2.666 1.00 92.81 91 LEU A CA 1
ATOM 694 C C . LEU A 1 91 ? 9.215 -10.984 2.705 1.00 92.81 91 LEU A C 1
ATOM 696 O O . LEU A 1 91 ? 9.839 -11.200 1.664 1.00 92.81 91 LEU A O 1
ATOM 700 N N . LYS A 1 92 ? 9.691 -11.351 3.902 1.00 93.38 92 LYS A N 1
ATOM 701 C CA . LYS A 1 92 ? 10.988 -12.024 4.074 1.00 93.38 92 LYS A CA 1
ATOM 702 C C . LYS A 1 92 ? 11.032 -13.345 3.305 1.00 93.38 92 LYS A C 1
ATOM 704 O O . LYS A 1 92 ? 12.020 -13.60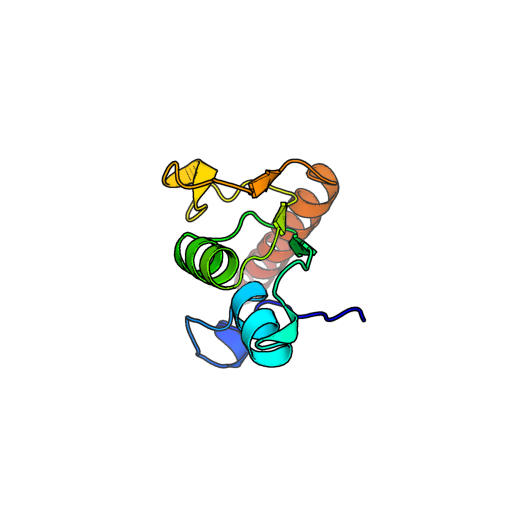6 2.619 1.00 93.38 92 LYS A O 1
ATOM 709 N N . GLY A 1 93 ? 9.959 -14.134 3.374 1.00 95.00 93 GLY A N 1
ATOM 710 C CA . GLY A 1 93 ? 9.832 -15.400 2.654 1.00 95.00 93 GLY A CA 1
ATOM 711 C C . GLY A 1 93 ? 9.845 -15.229 1.134 1.00 95.00 93 GLY A C 1
ATOM 712 O O . GLY A 1 93 ? 10.496 -16.008 0.443 1.00 95.00 93 GLY A O 1
ATOM 713 N N . PHE A 1 94 ? 9.186 -14.194 0.604 1.00 92.12 94 PHE A N 1
ATOM 714 C CA . PHE A 1 94 ? 9.229 -13.876 -0.827 1.00 92.12 94 PHE A CA 1
ATOM 715 C C . PHE A 1 94 ? 10.657 -13.588 -1.311 1.00 92.12 94 PHE A C 1
ATOM 717 O O . PHE A 1 94 ? 11.140 -14.244 -2.234 1.00 92.12 94 PHE A O 1
ATOM 724 N N . PHE A 1 95 ? 11.372 -12.671 -0.651 1.00 90.50 95 PHE A N 1
ATOM 725 C CA . PHE A 1 95 ? 12.736 -12.323 -1.061 1.00 90.50 95 PHE A CA 1
ATOM 726 C C . PHE A 1 95 ? 13.758 -13.436 -0.800 1.00 90.50 95 PHE A C 1
ATOM 728 O O . PHE A 1 95 ? 14.762 -13.504 -1.504 1.00 90.50 95 PHE A O 1
ATOM 735 N N . ALA A 1 96 ? 13.537 -14.301 0.195 1.00 93.69 96 ALA A N 1
ATOM 736 C CA . ALA A 1 96 ? 14.366 -15.489 0.398 1.00 93.69 96 ALA A CA 1
ATOM 737 C C . ALA A 1 96 ? 14.312 -16.416 -0.823 1.00 93.69 96 ALA A C 1
ATOM 739 O O . ALA A 1 96 ? 15.360 -16.703 -1.400 1.00 93.69 96 ALA A O 1
ATOM 740 N N . ARG A 1 97 ? 13.104 -16.752 -1.297 1.00 93.19 97 ARG A N 1
ATOM 741 C CA . ARG A 1 97 ? 12.915 -17.588 -2.494 1.00 93.19 97 ARG A CA 1
ATOM 742 C C . ARG A 1 97 ? 13.527 -16.974 -3.754 1.00 93.19 97 ARG A C 1
ATOM 744 O O . ARG A 1 97 ? 14.145 -17.685 -4.538 1.00 93.19 97 ARG A O 1
ATOM 751 N N . LEU A 1 98 ? 13.411 -15.654 -3.934 1.00 88.38 98 LEU A N 1
ATOM 752 C CA . LEU A 1 98 ? 14.047 -14.961 -5.065 1.00 88.38 98 LEU A CA 1
ATOM 753 C C . LEU A 1 98 ? 15.578 -15.079 -5.040 1.00 88.38 98 LEU A C 1
ATOM 755 O O . LEU A 1 98 ? 16.200 -15.269 -6.082 1.00 88.38 98 LEU A O 1
ATOM 759 N N . ARG A 1 99 ? 16.197 -14.979 -3.856 1.00 90.88 99 ARG A N 1
ATOM 760 C CA . ARG A 1 99 ? 17.654 -15.134 -3.713 1.00 90.88 99 ARG A CA 1
ATOM 761 C C . ARG A 1 99 ? 18.111 -16.574 -3.921 1.00 90.88 99 ARG A C 1
ATOM 763 O O . ARG A 1 99 ? 19.198 -16.772 -4.450 1.00 90.88 99 ARG A O 1
ATOM 770 N N . GLU A 1 100 ? 17.319 -17.553 -3.494 1.00 88.50 100 GLU A N 1
ATOM 771 C CA . GLU A 1 100 ? 17.605 -18.977 -3.704 1.00 88.50 100 GLU A CA 1
ATOM 772 C C . GLU A 1 100 ? 17.575 -19.335 -5.193 1.00 88.50 100 GLU A C 1
ATOM 774 O O . GLU A 1 100 ? 18.525 -19.937 -5.683 1.00 88.50 100 GLU A O 1
ATOM 779 N N . GLY A 1 101 ? 16.563 -18.869 -5.934 1.00 74.69 101 GLY A N 1
ATOM 780 C CA . GLY A 1 101 ? 16.474 -19.082 -7.385 1.00 74.69 101 GLY A CA 1
ATOM 781 C C . GLY A 1 101 ? 17.595 -18.417 -8.195 1.00 74.69 101 GLY A C 1
ATOM 782 O O . GLY A 1 101 ? 17.908 -18.867 -9.290 1.00 74.69 101 GLY A O 1
ATOM 783 N N . CYS A 1 102 ? 18.246 -17.384 -7.651 1.00 58.47 102 CYS A N 1
ATOM 784 C CA . CYS A 1 102 ? 19.387 -16.712 -8.282 1.00 58.47 102 CYS A CA 1
ATOM 785 C C . CYS A 1 102 ? 20.720 -17.475 -8.104 1.00 58.47 102 CYS A C 1
ATOM 787 O O . CYS A 1 102 ? 21.697 -17.164 -8.772 1.00 58.47 102 CYS A O 1
ATOM 789 N N . ARG A 1 103 ? 20.789 -18.488 -7.222 1.00 54.38 103 ARG A N 1
ATOM 790 C CA . ARG A 1 103 ? 21.995 -19.327 -7.030 1.00 54.38 103 ARG A CA 1
ATOM 791 C C . ARG A 1 103 ? 22.048 -20.552 -7.952 1.00 54.38 103 ARG A C 1
ATOM 793 O O . ARG A 1 103 ? 22.938 -21.381 -7.796 1.00 54.38 103 ARG A O 1
ATOM 800 N N . SER A 1 104 ? 21.092 -20.689 -8.867 1.00 48.44 104 SER A N 1
ATOM 801 C CA . SER A 1 104 ? 20.955 -21.840 -9.771 1.00 48.44 104 SER A CA 1
ATOM 802 C C . SER A 1 104 ? 21.232 -21.500 -11.243 1.00 48.44 104 SER A C 1
ATOM 804 O O . SER A 1 104 ? 20.773 -22.230 -12.118 1.00 48.44 104 SER A O 1
ATOM 806 N N . GLY A 1 105 ? 21.945 -20.401 -11.514 1.00 39.94 105 GLY A N 1
ATOM 807 C CA . GLY A 1 105 ? 22.349 -19.965 -12.856 1.00 39.94 105 GLY A CA 1
ATOM 808 C C . GLY A 1 105 ? 23.857 -19.893 -13.002 1.00 39.94 105 GLY A C 1
ATOM 809 O O . GLY A 1 105 ? 24.504 -19.435 -12.033 1.00 39.94 105 GLY A O 1
#

InterPro domains:
  IPR002125 Cytidine and deoxycytidylate deaminase domain [PF00383] (2-59)
  IPR002125 Cytidine and deoxycytidylate deaminase domain [PS51747] (1-98)
  IPR016192 APOBEC/CMP deaminase, zinc-binding [PS00903] (18-50)
  IPR016193 Cytidine deaminase-like [SSF53927] (2-99)

Nearest PDB structures (foldseek):
  6s8w-assembly1_A  TM=6.332E-01  e=9.317E-01  Aspergillus fumigatus Af293
  1wg8-assembly2_B  TM=5.716E-01  e=6.001E+00  Thermus thermophilus
  2v03-assembly1_A-2  TM=4.192E-01  e=6.414E+00  Escherichia coli K-12
  4atn-assembly1_A  TM=3.664E-01  e=4.303E+00  Escherichia coli BL21(DE3)
  3eoe-assembly1_C  TM=4.586E-01  e=8.369E+00  Toxoplasma gondii

Organism: Thermus scotoductus (NCBI:txid37636)

Radius of gyration: 14.42 Å; Cα contacts (8 Å, |Δi|>4): 157; chains: 1; bounding box: 41×34×30 Å

Sequence (105 aa):
RVYRAHNQVEATRDPTAHAEMLLLREVGRGARGGRLYVTLEPCRMCHHALREAGVEVVYGVENLKEGALTRFGQGEGLRGGVLEGECAKLLKGFFARLREGCRSG

Foldseek 3Di:
DDDWFAACCPVVVPVQRHGLSVRCVVCPLVQAPEEDEEAEADFLVSLVVCVVSNYQYEYEAYDCPGHCCNPPNRAVRYHYNDVNVVSVCVVVVVVVVVVVVVVPD

Solvent-accessible surface area (backbone atoms only — not comparable to full-atom values): 5876 Å² total; per-residue (Å²): 140,88,85,87,61,63,73,35,33,82,83,70,73,34,94,68,34,38,26,64,46,49,40,47,68,73,49,45,84,74,38,48,80,35,76,47,78,40,53,53,35,50,34,51,72,45,43,54,53,36,55,74,47,44,38,42,38,38,17,9,25,83,24,78,84,54,8,14,36,79,55,67,72,55,42,89,69,60,42,71,62,54,62,25,71,61,33,45,50,52,53,52,53,52,57,49,53,55,56,56,64,63,72,76,116

Mean predicted aligned error: 3.8 Å